Protein AF-A0A524CPL7-F1 (afdb_monomer)

Structure (mmCIF, N/CA/C/O backbone):
data_AF-A0A524CPL7-F1
#
_entry.id   AF-A0A524CPL7-F1
#
loop_
_atom_site.group_PDB
_atom_site.id
_atom_site.type_symbol
_atom_site.label_atom_id
_atom_site.label_alt_id
_atom_site.label_comp_id
_atom_site.label_asym_id
_atom_site.label_entity_id
_atom_site.label_seq_id
_atom_site.pdbx_PDB_ins_code
_atom_site.Cartn_x
_atom_site.Cartn_y
_atom_site.Cartn_z
_atom_site.occupancy
_atom_site.B_iso_or_equiv
_atom_site.auth_seq_id
_atom_site.auth_comp_id
_atom_site.auth_asym_id
_atom_site.auth_atom_id
_atom_site.pdbx_PDB_model_num
ATOM 1 N N . MET A 1 1 ? 12.519 8.906 -11.563 1.00 63.50 1 MET A N 1
ATOM 2 C CA . MET A 1 1 ? 12.101 8.964 -10.150 1.00 63.50 1 MET A CA 1
ATOM 3 C C . MET A 1 1 ? 10.894 8.054 -10.003 1.00 63.50 1 MET A C 1
ATOM 5 O O . MET A 1 1 ? 10.138 7.970 -10.968 1.00 63.50 1 MET A O 1
ATOM 9 N N . PRO A 1 2 ? 10.759 7.284 -8.912 1.00 79.50 2 PRO A N 1
ATOM 10 C CA . PRO A 1 2 ? 9.530 6.537 -8.673 1.00 79.50 2 PRO A CA 1
ATOM 11 C C . PRO A 1 2 ? 8.375 7.530 -8.494 1.00 79.50 2 PRO A C 1
ATOM 13 O O . PRO A 1 2 ? 8.510 8.507 -7.764 1.00 79.50 2 PRO A O 1
ATOM 16 N N . SER A 1 3 ? 7.261 7.301 -9.185 1.00 88.44 3 SER A N 1
ATOM 17 C CA . SER A 1 3 ? 6.041 8.096 -9.048 1.00 88.44 3 SER A CA 1
ATOM 18 C C . SER A 1 3 ? 4.990 7.302 -8.284 1.00 88.44 3 SER A C 1
ATOM 20 O O . SER A 1 3 ? 4.902 6.076 -8.400 1.00 88.44 3 SER A O 1
ATOM 22 N N . CYS A 1 4 ? 4.191 7.996 -7.481 1.00 91.19 4 CYS A N 1
ATOM 23 C CA . CYS A 1 4 ? 3.080 7.375 -6.786 1.00 91.19 4 CYS A CA 1
ATOM 24 C C . CYS A 1 4 ? 1.984 7.012 -7.783 1.00 91.19 4 CYS A C 1
ATOM 26 O O . CYS A 1 4 ? 1.463 7.869 -8.490 1.00 91.19 4 CYS A O 1
ATOM 28 N N . LEU A 1 5 ? 1.571 5.749 -7.800 1.00 90.81 5 LEU A N 1
ATOM 29 C CA . LEU A 1 5 ? 0.544 5.283 -8.737 1.00 90.81 5 LEU A CA 1
ATOM 30 C C . LEU A 1 5 ? -0.882 5.788 -8.425 1.00 90.81 5 LEU A C 1
ATOM 32 O O . LEU A 1 5 ? -1.786 5.553 -9.215 1.00 90.81 5 LEU A O 1
ATOM 36 N N . ILE A 1 6 ? -1.092 6.442 -7.275 1.00 90.25 6 ILE A N 1
ATOM 37 C CA . ILE A 1 6 ? -2.400 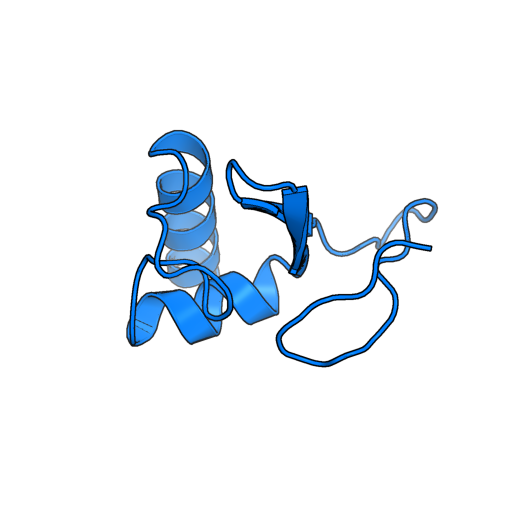6.969 -6.849 1.00 90.25 6 ILE A CA 1
ATOM 38 C C . ILE A 1 6 ? -2.537 8.447 -7.230 1.00 90.25 6 ILE A C 1
ATOM 40 O O . ILE A 1 6 ? -3.491 8.819 -7.905 1.00 90.25 6 ILE A O 1
ATOM 44 N N . CYS A 1 7 ? -1.592 9.294 -6.815 1.00 91.69 7 CYS A N 1
ATOM 45 C CA . CYS A 1 7 ? -1.643 10.736 -7.083 1.00 91.69 7 CYS A CA 1
ATOM 46 C C . CYS A 1 7 ? -0.825 11.161 -8.315 1.00 91.69 7 CYS A C 1
ATOM 48 O O . CYS A 1 7 ? -0.885 12.318 -8.720 1.00 91.69 7 CYS A O 1
ATOM 50 N N . HIS A 1 8 ? -0.049 10.240 -8.898 1.00 90.38 8 HIS A N 1
ATOM 51 C CA . HIS A 1 8 ? 0.861 10.461 -10.028 1.00 90.38 8 HIS A CA 1
ATOM 52 C C . HIS A 1 8 ? 1.964 11.502 -9.784 1.00 90.38 8 HIS A C 1
ATOM 54 O O . HIS A 1 8 ? 2.643 11.898 -10.729 1.00 90.38 8 HIS A O 1
ATOM 60 N N . MET A 1 9 ? 2.174 11.919 -8.533 1.00 89.06 9 MET A N 1
ATOM 61 C CA . MET A 1 9 ? 3.274 12.803 -8.157 1.00 89.06 9 MET A CA 1
ATOM 62 C C . MET A 1 9 ? 4.547 12.010 -7.869 1.00 89.06 9 MET A C 1
ATOM 64 O O . MET A 1 9 ? 4.504 10.819 -7.544 1.00 89.06 9 MET A O 1
ATOM 68 N N . ASP A 1 10 ? 5.688 12.679 -7.988 1.00 88.25 10 ASP A N 1
ATOM 69 C CA . ASP A 1 10 ? 6.982 12.100 -7.662 1.00 88.25 10 ASP A CA 1
ATOM 70 C C . ASP A 1 10 ? 7.070 11.723 -6.179 1.00 88.25 10 ASP A C 1
ATOM 72 O O . ASP A 1 10 ? 6.568 12.408 -5.284 1.00 88.25 10 ASP A O 1
ATOM 76 N N . ILE A 1 11 ? 7.722 10.596 -5.922 1.00 86.88 11 ILE A N 1
ATOM 77 C CA . ILE A 1 11 ? 8.120 10.198 -4.581 1.00 86.88 11 ILE A CA 1
ATOM 78 C C . ILE A 1 11 ? 9.507 10.788 -4.366 1.00 86.88 11 ILE A C 1
ATOM 80 O O . ILE A 1 11 ? 10.505 1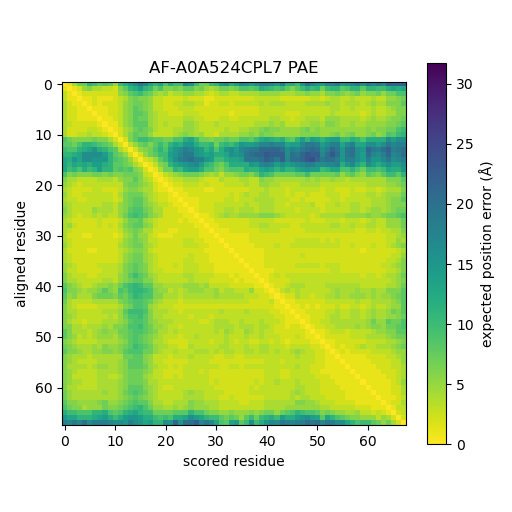0.287 -4.891 1.00 86.88 11 ILE A O 1
ATOM 84 N N . GLU A 1 12 ? 9.551 11.904 -3.647 1.00 78.56 12 GLU A N 1
ATOM 85 C CA . GLU A 1 12 ? 10.805 12.525 -3.237 1.00 78.56 12 GLU A CA 1
ATOM 86 C C . GLU A 1 12 ? 11.535 11.592 -2.262 1.00 78.56 12 GLU A C 1
ATOM 88 O O . GLU A 1 12 ? 10.921 11.017 -1.375 1.00 78.56 12 GLU A O 1
ATOM 93 N N . ASP A 1 13 ? 12.845 11.411 -2.441 1.00 64.81 13 ASP A N 1
ATOM 94 C CA . ASP A 1 13 ? 13.662 10.478 -1.640 1.00 64.81 13 ASP A CA 1
ATOM 95 C C . ASP A 1 13 ? 14.693 11.220 -0.763 1.00 64.81 13 ASP A C 1
ATOM 97 O O . ASP A 1 13 ? 15.493 10.617 -0.056 1.00 64.81 13 ASP A O 1
ATOM 101 N N . SER A 1 14 ? 14.733 12.559 -0.797 1.00 53.75 14 SER A N 1
ATOM 102 C CA . SER A 1 14 ? 15.810 13.327 -0.151 1.00 53.75 14 SER A CA 1
ATOM 103 C C . SER A 1 14 ? 15.354 14.677 0.409 1.00 53.75 14 SER A C 1
ATOM 105 O O . SER A 1 14 ? 15.431 15.707 -0.254 1.00 53.75 14 SER A O 1
ATOM 107 N N . GLY A 1 15 ? 14.943 14.671 1.680 1.00 54.69 15 GLY A N 1
ATOM 108 C CA . GLY A 1 15 ? 14.580 15.850 2.470 1.00 54.69 15 GLY A CA 1
ATOM 109 C C . GLY A 1 15 ? 14.185 15.467 3.904 1.00 54.69 15 GLY A C 1
ATOM 110 O O . GLY A 1 15 ? 13.788 14.333 4.159 1.00 54.69 15 GLY A O 1
ATOM 111 N N . LYS A 1 16 ? 14.316 16.394 4.864 1.00 55.41 16 LYS A N 1
ATOM 112 C CA . LYS A 1 16 ? 13.974 16.161 6.288 1.00 55.41 16 LYS A CA 1
ATOM 113 C C . LYS A 1 16 ? 12.461 16.047 6.556 1.00 55.41 16 LYS A C 1
ATOM 115 O O . LYS A 1 16 ? 12.089 15.604 7.636 1.00 55.41 16 LYS A O 1
ATOM 120 N N . ASP A 1 17 ? 11.640 16.354 5.553 1.00 60.53 17 ASP A N 1
ATOM 121 C CA . ASP A 1 17 ? 10.171 16.324 5.567 1.00 60.53 17 ASP A CA 1
ATOM 122 C C . ASP A 1 17 ? 9.618 15.439 4.431 1.00 60.53 17 ASP A C 1
ATOM 124 O O . ASP A 1 17 ? 8.552 15.696 3.880 1.00 60.53 17 ASP A O 1
ATOM 128 N N . VAL A 1 18 ? 10.371 14.410 4.028 1.00 67.94 18 VAL A N 1
ATOM 129 C CA . VAL A 1 18 ? 9.933 13.488 2.974 1.00 67.94 18 VAL A CA 1
ATOM 130 C C . VAL A 1 18 ? 8.848 12.558 3.503 1.00 67.94 18 VAL A C 1
ATOM 132 O O . VAL A 1 18 ? 9.050 11.804 4.461 1.00 67.94 18 VAL A O 1
ATOM 135 N N . GLU A 1 19 ? 7.698 12.595 2.837 1.00 79.00 19 GLU A N 1
ATOM 136 C CA . GLU A 1 19 ? 6.631 11.630 3.039 1.00 79.00 19 GLU A CA 1
ATOM 137 C C . GLU A 1 19 ? 7.135 10.225 2.693 1.00 79.00 19 GLU A C 1
ATOM 139 O O . GLU A 1 19 ? 7.678 9.979 1.614 1.00 79.00 19 GLU A O 1
ATOM 144 N N . LYS A 1 20 ? 6.968 9.285 3.628 1.00 87.69 20 LYS A N 1
ATOM 145 C CA . LYS A 1 20 ? 7.375 7.897 3.406 1.00 87.69 20 LYS A CA 1
ATOM 146 C C . LYS A 1 20 ? 6.620 7.318 2.218 1.00 87.69 20 LYS A C 1
ATOM 148 O O . LYS A 1 20 ? 5.457 7.634 1.984 1.00 87.69 20 LYS A O 1
ATOM 153 N N . SER A 1 21 ? 7.270 6.407 1.510 1.00 89.50 21 SER A N 1
ATOM 154 C CA . SER A 1 21 ? 6.646 5.625 0.454 1.00 89.50 21 SER A CA 1
ATOM 155 C C . SER A 1 21 ? 6.775 4.135 0.725 1.00 89.50 21 SER A C 1
ATOM 157 O O . SER A 1 21 ? 7.678 3.674 1.429 1.00 89.50 21 SER A O 1
ATOM 159 N N . TYR A 1 22 ? 5.841 3.381 0.162 1.00 90.50 22 TYR A N 1
ATOM 160 C CA . TYR A 1 22 ? 5.805 1.932 0.226 1.00 90.50 22 TYR A CA 1
ATOM 161 C C . TYR A 1 22 ? 5.678 1.360 -1.171 1.00 90.50 22 TYR A C 1
ATOM 163 O O . TYR A 1 22 ? 5.013 1.924 -2.040 1.00 90.50 22 TYR A O 1
ATOM 171 N N . ASN A 1 23 ? 6.287 0.195 -1.359 1.00 91.00 23 ASN A N 1
ATOM 172 C CA . ASN A 1 23 ? 6.226 -0.528 -2.613 1.00 91.00 23 ASN A CA 1
ATOM 173 C C . ASN A 1 23 ? 5.428 -1.809 -2.405 1.00 91.00 23 ASN A C 1
ATOM 175 O O . ASN A 1 23 ? 5.595 -2.497 -1.398 1.00 91.00 23 ASN A O 1
ATOM 179 N N . CYS A 1 24 ? 4.573 -2.145 -3.365 1.00 90.44 24 CYS A N 1
ATOM 180 C CA . CYS A 1 24 ? 3.991 -3.482 -3.402 1.00 90.44 24 CYS A CA 1
ATOM 181 C C . CYS A 1 24 ? 5.059 -4.522 -3.816 1.00 90.44 24 CYS A C 1
ATOM 183 O O . CYS A 1 24 ? 6.106 -4.144 -4.353 1.00 90.44 24 CYS A O 1
ATOM 185 N N . PRO A 1 25 ? 4.786 -5.834 -3.682 1.00 88.69 25 PRO A N 1
ATOM 186 C CA . PRO A 1 25 ? 5.725 -6.897 -4.068 1.00 88.69 25 PRO A CA 1
ATOM 187 C C . PRO A 1 25 ? 6.164 -6.869 -5.543 1.00 88.69 25 PRO A C 1
ATOM 189 O O . PRO A 1 25 ? 7.204 -7.418 -5.888 1.00 88.69 25 PRO A O 1
ATOM 192 N N . ASN A 1 26 ? 5.382 -6.225 -6.418 1.00 89.50 26 ASN A N 1
ATOM 193 C CA . ASN A 1 26 ? 5.708 -6.037 -7.837 1.00 89.50 26 ASN A CA 1
ATOM 194 C C . ASN A 1 26 ? 6.487 -4.738 -8.124 1.00 89.50 26 ASN A C 1
ATOM 196 O O . ASN A 1 26 ? 6.745 -4.428 -9.282 1.00 89.50 26 ASN A O 1
ATOM 200 N N . GLY A 1 27 ? 6.843 -3.963 -7.097 1.00 88.50 27 GLY A N 1
ATOM 201 C CA . GLY A 1 27 ? 7.642 -2.746 -7.246 1.00 88.50 27 GLY A CA 1
ATOM 202 C C . GLY A 1 27 ? 6.854 -1.479 -7.589 1.00 88.50 27 GLY A C 1
ATOM 203 O O . GLY A 1 27 ? 7.465 -0.484 -7.960 1.00 88.50 27 GLY A O 1
ATOM 204 N N . HIS A 1 28 ? 5.523 -1.474 -7.462 1.00 91.06 28 HIS A N 1
ATOM 205 C CA . HIS A 1 28 ? 4.746 -0.238 -7.620 1.00 91.06 28 HIS A CA 1
ATOM 206 C C . HIS A 1 28 ? 4.789 0.599 -6.348 1.00 91.06 28 HIS A C 1
ATOM 208 O O . HIS A 1 28 ? 4.390 0.109 -5.288 1.00 91.06 28 HIS A O 1
ATOM 214 N N . SER A 1 29 ? 5.245 1.841 -6.478 1.00 91.44 29 SER A N 1
ATOM 215 C CA . SER A 1 29 ? 5.443 2.761 -5.365 1.00 91.44 29 SER A CA 1
ATOM 216 C C . SER A 1 29 ? 4.221 3.639 -5.108 1.00 91.44 29 SER A C 1
ATOM 218 O O . SER A 1 29 ? 3.534 4.087 -6.030 1.00 91.44 29 SER A O 1
ATOM 220 N N . VAL A 1 30 ? 3.960 3.898 -3.832 1.00 91.62 30 VAL A N 1
ATOM 221 C CA . VAL A 1 30 ? 2.885 4.765 -3.349 1.00 91.62 30 VAL A CA 1
ATOM 222 C C . VAL A 1 30 ? 3.326 5.535 -2.118 1.00 91.62 30 VAL A C 1
ATOM 224 O O . VAL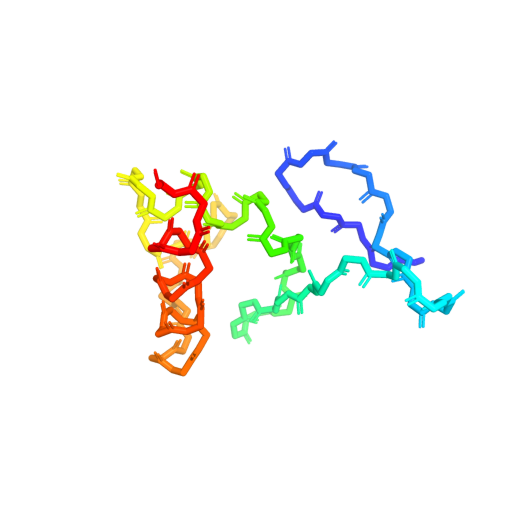 A 1 30 ? 4.049 5.014 -1.276 1.00 91.62 30 VAL A O 1
ATOM 227 N N . HIS A 1 31 ? 2.856 6.769 -2.003 1.00 92.44 31 HIS A N 1
ATOM 228 C CA . HIS A 1 31 ? 2.956 7.583 -0.797 1.00 92.44 31 HIS A CA 1
ATOM 229 C C . HIS A 1 31 ? 2.245 6.939 0.405 1.00 92.44 31 HIS A C 1
ATOM 231 O O . HIS A 1 31 ? 1.215 6.287 0.232 1.00 92.44 31 HIS A O 1
ATOM 237 N N . GLU A 1 32 ? 2.757 7.148 1.622 1.00 91.25 32 GLU A N 1
ATOM 238 C CA . GLU A 1 32 ? 2.161 6.674 2.884 1.00 91.25 32 GLU A CA 1
ATOM 239 C C . GLU A 1 32 ? 0.732 7.192 3.053 1.00 91.25 32 GLU A C 1
ATOM 241 O O . GLU A 1 32 ? -0.172 6.412 3.343 1.00 91.25 32 GLU A O 1
ATOM 246 N N . SER A 1 33 ? 0.511 8.479 2.785 1.00 91.50 33 SER A N 1
ATOM 247 C CA . SER A 1 33 ? -0.810 9.106 2.854 1.00 91.50 33 SER A CA 1
ATOM 248 C C . SER A 1 33 ? -1.773 8.544 1.806 1.00 91.50 33 SER A C 1
ATOM 250 O O . SER A 1 33 ? -2.906 8.190 2.131 1.00 91.50 33 SER A O 1
ATOM 252 N N . CYS A 1 34 ? -1.315 8.395 0.561 1.00 92.31 34 CYS A N 1
ATOM 253 C CA . CYS A 1 34 ? -2.130 7.842 -0.518 1.00 92.31 34 CYS A CA 1
ATOM 254 C C . CYS A 1 34 ? -2.495 6.379 -0.250 1.00 92.31 34 CYS A C 1
ATOM 256 O O . CYS A 1 34 ? -3.632 5.970 -0.478 1.00 92.31 34 CYS A O 1
ATOM 258 N N . LEU A 1 35 ? -1.542 5.583 0.244 1.00 91.81 35 LEU A N 1
ATOM 259 C CA . LEU A 1 35 ? -1.797 4.193 0.601 1.00 91.81 35 LEU A CA 1
ATOM 260 C C . LEU A 1 35 ? -2.729 4.088 1.811 1.00 91.81 35 LEU A C 1
ATOM 262 O O . LEU A 1 35 ? -3.554 3.180 1.844 1.00 91.81 35 LEU A O 1
ATOM 266 N N . ALA A 1 36 ? -2.639 5.003 2.774 1.00 91.62 36 ALA A N 1
ATOM 267 C CA . ALA A 1 36 ? -3.545 5.068 3.915 1.00 91.62 36 ALA A CA 1
ATOM 268 C C . ALA A 1 36 ? -4.995 5.310 3.496 1.00 91.62 36 ALA A C 1
ATOM 270 O O . ALA A 1 36 ? -5.861 4.506 3.836 1.00 91.62 36 ALA A O 1
ATOM 271 N N . GLU A 1 37 ? -5.238 6.338 2.685 1.00 91.81 37 GLU A N 1
ATOM 272 C CA . GLU A 1 37 ? -6.563 6.623 2.117 1.00 91.81 37 GLU A CA 1
ATOM 273 C C . GLU A 1 37 ? -7.083 5.429 1.307 1.00 91.81 37 GLU A C 1
ATOM 275 O O . GLU A 1 37 ? -8.220 4.990 1.471 1.00 91.81 37 GLU A O 1
ATOM 280 N N . TRP A 1 38 ? -6.229 4.837 0.467 1.00 91.81 38 TRP A N 1
ATOM 281 C CA . TRP A 1 38 ? -6.608 3.678 -0.336 1.00 91.81 38 TRP A CA 1
ATOM 282 C C . TRP A 1 38 ? -6.939 2.449 0.515 1.00 91.81 38 TRP A C 1
ATOM 284 O O . TRP A 1 38 ? -7.894 1.733 0.215 1.00 91.81 38 TRP A O 1
ATOM 294 N N . SER A 1 39 ? -6.203 2.228 1.606 1.00 90.38 39 SER A N 1
ATOM 295 C CA . SER A 1 39 ? -6.391 1.082 2.505 1.00 90.38 39 SER A CA 1
ATOM 296 C C . SER A 1 39 ? -7.747 1.095 3.215 1.00 90.38 39 SER A C 1
ATOM 298 O O . SER A 1 39 ? -8.214 0.032 3.622 1.00 90.38 39 SER A O 1
ATOM 300 N N . LEU A 1 40 ? -8.411 2.254 3.316 1.00 89.31 40 LEU A N 1
ATOM 301 C CA . LEU A 1 40 ? -9.797 2.357 3.793 1.00 89.31 40 LEU A CA 1
ATOM 302 C C . LEU A 1 40 ? -10.792 1.677 2.839 1.00 89.31 40 LEU A C 1
ATOM 304 O O . LEU A 1 40 ? -11.845 1.209 3.271 1.00 89.31 40 LEU A O 1
ATOM 308 N N . HIS A 1 41 ? -10.456 1.604 1.550 1.00 89.56 41 HIS A N 1
ATOM 309 C CA . HIS A 1 41 ? -11.271 0.964 0.520 1.00 89.56 41 HIS A CA 1
ATOM 310 C C . HIS A 1 41 ? -10.785 -0.447 0.182 1.00 89.56 41 HIS A C 1
ATOM 312 O O . HIS A 1 41 ? -11.595 -1.362 0.035 1.00 89.56 41 HIS A O 1
ATOM 318 N N . SER A 1 42 ? -9.472 -0.633 0.028 1.00 88.88 42 SER A N 1
ATOM 319 C CA . SER A 1 42 ? -8.866 -1.913 -0.332 1.00 88.88 42 SER A CA 1
ATOM 320 C C . SER A 1 42 ? -7.411 -2.001 0.147 1.00 88.88 42 SER A C 1
ATOM 322 O O . SER A 1 42 ? -6.606 -1.132 -0.182 1.00 88.88 42 SER A O 1
ATOM 324 N N . PRO A 1 43 ? -7.006 -3.081 0.840 1.00 86.44 43 PRO A N 1
ATOM 325 C CA . PRO A 1 43 ? -5.627 -3.282 1.301 1.00 86.44 43 PRO A CA 1
ATOM 326 C C . PRO A 1 43 ? -4.674 -3.775 0.193 1.00 86.44 43 PRO A C 1
ATOM 328 O O . PRO A 1 43 ? -3.585 -4.278 0.475 1.00 86.44 43 PRO A O 1
ATOM 331 N N . LYS A 1 44 ? -5.080 -3.691 -1.077 1.00 91.31 44 LYS A N 1
ATOM 332 C CA . LYS A 1 44 ? -4.349 -4.238 -2.227 1.00 91.31 44 LYS A CA 1
ATOM 333 C C . LYS A 1 44 ? -3.808 -3.149 -3.134 1.00 91.31 44 LYS A C 1
ATOM 335 O O . LYS A 1 44 ? -4.340 -2.046 -3.190 1.00 91.31 44 LYS A O 1
ATOM 340 N N . CYS A 1 45 ? -2.773 -3.473 -3.900 1.00 91.12 45 CYS A N 1
ATOM 341 C CA . CYS A 1 45 ? -2.217 -2.572 -4.899 1.00 91.12 45 CYS A CA 1
ATOM 342 C C . CYS A 1 45 ? -3.267 -2.231 -5.979 1.00 91.12 45 CYS A C 1
ATOM 344 O O . CYS A 1 45 ? -3.754 -3.155 -6.634 1.00 91.12 45 CYS A O 1
ATOM 346 N N . PRO A 1 46 ? -3.554 -0.938 -6.238 1.00 88.75 46 PRO A N 1
ATOM 347 C CA . PRO A 1 46 ? -4.534 -0.521 -7.249 1.00 88.75 46 PRO A CA 1
ATOM 348 C C . PRO A 1 46 ? -4.200 -0.985 -8.672 1.00 88.75 46 PRO A C 1
ATOM 350 O O . PRO A 1 46 ? -5.082 -1.066 -9.519 1.00 88.75 46 PRO A O 1
ATOM 353 N N . LEU A 1 47 ? -2.920 -1.267 -8.946 1.00 89.62 47 LEU A N 1
ATOM 354 C CA . LEU A 1 47 ? -2.447 -1.592 -10.289 1.00 89.62 47 LEU A CA 1
ATOM 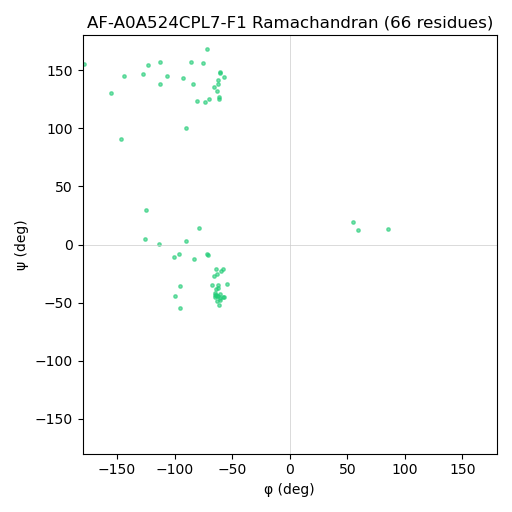355 C C . LEU A 1 47 ? -2.381 -3.099 -10.570 1.00 89.62 47 LEU A C 1
ATOM 357 O O . LEU A 1 47 ? -2.626 -3.524 -11.693 1.00 89.62 47 LEU A O 1
ATOM 361 N N . CYS A 1 48 ? -2.019 -3.912 -9.573 1.00 92.56 48 CYS A N 1
ATOM 362 C CA . CYS A 1 48 ? -1.783 -5.350 -9.764 1.00 92.56 48 CYS A CA 1
ATOM 363 C C . CYS A 1 48 ? -2.591 -6.262 -8.835 1.00 92.56 48 CYS A C 1
ATOM 365 O O . CYS A 1 48 ? -2.360 -7.471 -8.845 1.00 92.56 48 CYS A O 1
ATOM 367 N N . ASP A 1 49 ? -3.495 -5.702 -8.023 1.00 90.44 49 ASP A N 1
ATOM 368 C CA . ASP A 1 49 ? -4.373 -6.415 -7.077 1.00 90.44 49 ASP A CA 1
ATOM 369 C C . ASP A 1 49 ? -3.623 -7.314 -6.073 1.00 90.44 49 ASP A C 1
ATOM 371 O O . ASP A 1 49 ? -4.181 -8.228 -5.470 1.00 90.44 49 ASP A O 1
ATOM 375 N N . LYS A 1 50 ? -2.321 -7.076 -5.880 1.00 91.25 50 LYS A N 1
ATOM 376 C CA . LYS A 1 50 ? -1.524 -7.802 -4.891 1.00 91.25 50 LYS A CA 1
ATOM 377 C C . LYS A 1 50 ? -1.663 -7.183 -3.516 1.00 91.25 50 LYS A 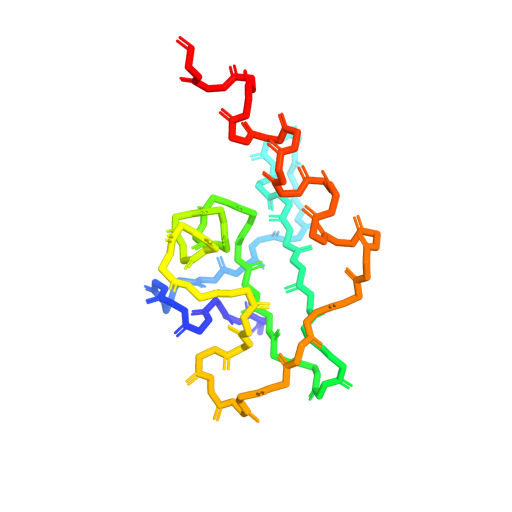C 1
ATOM 379 O O . LYS A 1 50 ? -1.589 -5.964 -3.374 1.00 91.25 50 LYS A O 1
ATOM 384 N N . ASP A 1 51 ? -1.787 -8.043 -2.518 1.00 90.25 51 ASP A N 1
ATOM 385 C CA . ASP A 1 51 ? -1.721 -7.660 -1.117 1.00 90.25 51 ASP A CA 1
ATOM 386 C C . ASP A 1 51 ? -0.341 -7.077 -0.788 1.00 90.25 51 ASP A C 1
ATOM 388 O O . ASP A 1 51 ? 0.695 -7.574 -1.247 1.00 90.25 51 ASP A O 1
ATOM 392 N N . TYR A 1 52 ? -0.336 -5.997 -0.011 1.00 90.31 52 TYR A N 1
ATOM 393 C CA . TYR A 1 52 ? 0.889 -5.472 0.579 1.00 90.31 52 TYR A CA 1
ATOM 394 C C . TYR A 1 52 ? 1.330 -6.348 1.754 1.00 90.31 52 TYR A C 1
ATOM 396 O O . TYR A 1 52 ? 0.517 -7.013 2.398 1.00 90.31 52 TYR A O 1
ATOM 404 N N . ASP A 1 53 ? 2.623 -6.304 2.073 1.00 90.81 53 ASP A N 1
ATOM 405 C CA . ASP A 1 53 ? 3.159 -7.002 3.236 1.00 90.81 53 ASP A CA 1
ATOM 406 C C . ASP A 1 53 ? 2.469 -6.562 4.531 1.00 90.81 53 ASP A C 1
ATOM 408 O O . ASP A 1 53 ? 2.183 -5.378 4.747 1.00 90.81 53 ASP A O 1
ATOM 412 N N . SER A 1 54 ? 2.279 -7.514 5.446 1.00 89.62 54 SER A N 1
ATOM 413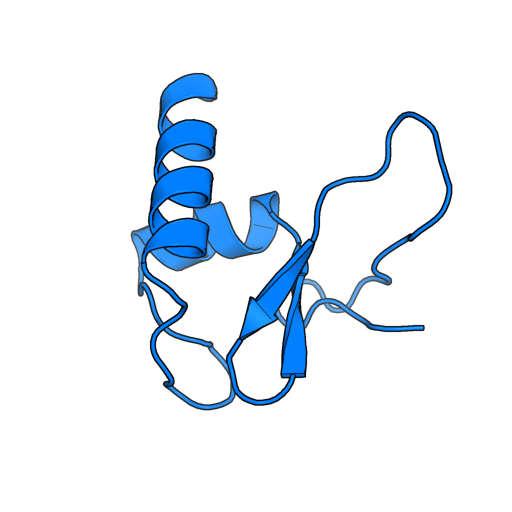 C CA . SER A 1 54 ? 1.614 -7.289 6.735 1.00 89.62 54 SER A CA 1
ATOM 414 C C . SER A 1 54 ? 2.262 -6.155 7.535 1.00 89.62 54 SER A C 1
ATOM 416 O O . SER A 1 54 ? 1.579 -5.409 8.229 1.00 89.62 54 SER A O 1
ATOM 418 N N . TYR A 1 55 ? 3.583 -6.002 7.416 1.00 90.56 55 TYR A N 1
ATOM 419 C CA . TYR A 1 55 ? 4.342 -4.920 8.043 1.00 90.56 55 TYR A CA 1
ATOM 420 C C . TYR A 1 55 ? 3.975 -3.537 7.489 1.00 90.56 55 TYR A C 1
ATOM 422 O O . TYR A 1 55 ? 3.790 -2.591 8.255 1.00 90.56 55 TYR A O 1
ATOM 430 N N . THR A 1 56 ? 3.839 -3.426 6.167 1.00 90.38 56 THR A N 1
ATOM 431 C CA . THR A 1 56 ? 3.419 -2.194 5.491 1.00 90.38 56 THR A CA 1
ATOM 432 C C . THR A 1 56 ? 2.002 -1.828 5.911 1.00 90.38 56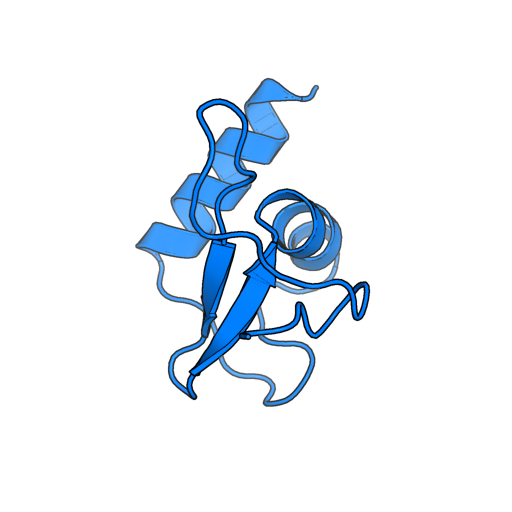 THR A C 1
ATOM 434 O O . THR A 1 56 ? 1.767 -0.712 6.363 1.00 90.38 56 THR A O 1
ATOM 437 N N . MET A 1 57 ? 1.074 -2.786 5.864 1.00 90.31 57 MET A N 1
ATOM 438 C CA . MET A 1 57 ? -0.315 -2.562 6.280 1.00 90.31 57 MET A CA 1
ATOM 439 C C . MET A 1 57 ? -0.434 -2.185 7.759 1.00 90.31 57 MET A C 1
ATOM 441 O O . MET A 1 57 ? -1.218 -1.303 8.100 1.00 90.31 57 MET A O 1
ATOM 445 N N . ALA A 1 58 ? 0.381 -2.777 8.637 1.00 92.06 58 ALA A N 1
ATOM 446 C CA . ALA A 1 58 ? 0.425 -2.394 10.046 1.00 92.06 58 ALA A CA 1
ATOM 447 C C . ALA A 1 58 ? 0.864 -0.932 10.233 1.00 92.06 58 ALA A C 1
ATOM 449 O O . ALA A 1 58 ? 0.225 -0.201 10.985 1.00 92.06 58 ALA A O 1
ATOM 450 N N . LYS A 1 59 ? 1.902 -0.480 9.515 1.00 91.75 59 LYS A N 1
ATOM 451 C CA . LYS A 1 59 ? 2.333 0.927 9.559 1.00 91.75 59 LYS A CA 1
ATOM 452 C C . LYS A 1 59 ? 1.267 1.882 9.047 1.00 91.75 59 LYS A C 1
ATOM 454 O O . LYS A 1 59 ? 1.024 2.901 9.681 1.00 91.75 59 LYS A O 1
ATOM 459 N N . ILE A 1 60 ? 0.638 1.538 7.928 1.00 91.88 60 ILE A N 1
ATOM 460 C CA . ILE A 1 60 ? -0.435 2.336 7.336 1.00 91.88 60 ILE A CA 1
ATOM 461 C C . ILE A 1 60 ? -1.616 2.464 8.297 1.00 91.88 60 ILE A C 1
ATOM 463 O O . ILE A 1 60 ? -2.144 3.557 8.484 1.00 91.88 60 ILE A O 1
ATOM 467 N N . LYS A 1 61 ? -1.984 1.372 8.969 1.00 90.62 61 LYS A N 1
ATOM 468 C CA . LYS A 1 61 ? -3.018 1.400 10.001 1.00 90.62 61 LYS A CA 1
ATOM 469 C C . LYS A 1 61 ? -2.639 2.334 11.154 1.00 90.62 61 LYS A C 1
ATOM 471 O O . LYS A 1 61 ? -3.431 3.192 11.514 1.00 90.62 61 LYS A O 1
ATOM 476 N N . THR A 1 62 ? -1.416 2.226 11.669 1.00 91.38 62 THR A N 1
ATOM 477 C CA . THR A 1 62 ? -0.928 3.120 12.729 1.00 91.38 62 THR A CA 1
ATOM 478 C C . THR A 1 62 ? -0.882 4.586 12.288 1.00 91.38 62 THR A C 1
ATOM 480 O O . THR A 1 62 ? -1.148 5.466 13.099 1.00 91.38 62 THR A O 1
ATOM 483 N N . TYR A 1 63 ? -0.563 4.866 11.021 1.00 90.12 63 TYR A N 1
ATOM 484 C CA . TYR A 1 63 ? -0.621 6.220 10.465 1.00 90.12 63 TYR A CA 1
ATOM 485 C C . TYR A 1 63 ? -2.055 6.772 10.457 1.00 90.12 63 TYR A C 1
ATOM 487 O O . TYR A 1 63 ? -2.261 7.915 10.856 1.00 90.12 63 TYR A O 1
ATOM 495 N N . LEU A 1 64 ? -3.042 5.961 10.058 1.00 88.00 64 LEU A N 1
ATOM 496 C CA . LEU A 1 64 ? -4.460 6.340 10.107 1.00 88.00 64 LEU A CA 1
ATOM 497 C C . LEU A 1 64 ? -4.913 6.636 11.544 1.00 88.00 64 LEU A C 1
ATOM 499 O O . LEU A 1 64 ? -5.496 7.685 11.785 1.00 88.00 64 LEU A O 1
ATOM 503 N N . GLU A 1 65 ? -4.562 5.769 12.499 1.00 88.38 65 GLU A N 1
ATOM 504 C CA . GLU A 1 65 ? -4.912 5.923 13.922 1.00 88.38 65 GLU A CA 1
ATOM 505 C C . GLU A 1 65 ? -4.290 7.173 14.574 1.00 88.38 65 GLU A C 1
ATOM 507 O O . GLU A 1 65 ? -4.818 7.676 15.558 1.00 88.38 65 GLU A O 1
ATOM 512 N N . GLN A 1 66 ? -3.163 7.681 14.060 1.00 83.25 66 GLN A N 1
ATOM 513 C CA . GLN A 1 66 ? -2.538 8.923 14.546 1.00 83.25 66 GLN A CA 1
ATOM 514 C C . GLN A 1 66 ? -3.152 10.194 13.944 1.00 83.25 66 GLN A C 1
ATOM 516 O O . GLN A 1 66 ? -2.825 11.295 14.391 1.00 83.25 66 GLN A O 1
ATOM 521 N N . LYS A 1 67 ? -3.972 10.056 12.897 1.00 72.69 67 LYS A N 1
ATOM 522 C CA . LYS A 1 67 ? -4.555 11.168 12.139 1.00 72.69 67 LYS A CA 1
ATOM 523 C C . LYS A 1 67 ? -6.014 11.461 12.536 1.00 72.69 67 LYS A C 1
ATOM 525 O O . LYS A 1 67 ? -6.533 12.494 12.116 1.00 72.69 67 LYS A O 1
ATOM 530 N N . GLU A 1 68 ? -6.643 10.577 13.319 1.00 56.50 68 GLU A N 1
ATOM 531 C CA . GLU A 1 68 ? -7.955 10.752 13.979 1.00 56.50 68 GLU A CA 1
ATOM 532 C C . GLU A 1 68 ? -7.831 11.451 15.343 1.00 56.50 68 GLU A C 1
ATOM 534 O O . GLU A 1 68 ? -8.718 12.282 15.650 1.00 56.50 68 GLU A O 1
#

Mean predicted aligned error: 4.95 Å

Solvent-accessible surface area (backbone atoms only — not comparable to full-atom values): 4232 Å² total; per-residue (Å²): 127,60,44,16,79,81,82,69,43,75,56,64,89,83,61,101,82,52,70,56,68,48,63,37,92,88,67,56,38,29,39,46,67,58,48,34,62,42,44,78,79,43,71,41,41,95,87,74,70,43,65,48,56,71,69,58,53,50,52,35,50,54,53,52,69,72,73,111

Sequence (68 aa):
MPSCLICHMDIEDSGKDVEKSYNCPNGHSVHESCLAEWSLHSPKCPLCDKDYDSYTMAKIKTYLEQKE

Secondary structure (DSSP, 8-state):
--B-TTT--B---SSTTPPPEEE-TT--EEEHHHHHHHHTT-SB-TTT-PBPPHHHHHHHHHHHHTT-

Radius of gyration: 11.35 Å; Cα contacts (8 Å, |Δi|>4): 89; chains: 1; bounding box: 27×24×25 Å

pLDDT: mean 85.85, std 10.3, range [53.75, 92.56]

Nearest PDB structures (foldseek):
  8rx0-assembly1_R  TM=8.137E-01  e=5.757E-03  Homo sapiens
  8i3x-assembly1_A  TM=7.536E-01  e=8.702E-03  Oryza sativa
  8q7e-assembly1_D  TM=7.358E-01  e=1.315E-02  Homo sapiens
  5lg7-assembly1_A  TM=6.305E-01  e=4.371E-03  Homo sapiens
  8rhz-assembly1_D  TM=7.249E-01  e=1.856E-02  Homo sapiens

Foldseek 3Di:
DQAAPQPRHDQDDDDPPGFDWDAAPVGRIHGLVRCLVVVVVPQADPPPRHHGDPVSVVVSVVVVVVVD

=== Feature glossary ===
Legend for the data blocks above and below:

— What the protein is —

Sequence gives the chain of amino acids in standard one-letter code (A=alanine, C=cysteine, …, Y=tyrosine), read N→C. It is the only feature that is directly encoded by the gene; all structural features are derived from the folded form of this sequence.

The annotation block draws on four external resources. InterPro: which protein families and domains the sequence belongs to. GO: standardized terms for what the protein does, what process it participates in, and where in the cell it acts. CATH: which structural fold it has in the CATH hierarchy. Organism: the species of origin.

— Where its atoms are —

Atomic coordinates in PDBx/mmCIF format — the same representation the Protein Data Bank distributes. Each line of the _atom_site loop places one backbone atom in Cartesian space (units: ångströms, origin: arbitrary).

Six rendered views show the 3D structure from the faces of a cube — i.e. along ±x, ±y, ±z. Rendering representation is drawn randomly per protein from cartoon (secondary-structure ribbons), sticks (backbone bonds), or molecular surface; coloring is either N→C rainbow (blue at the N-terminus through red at the C-terminus) or one color per chain.

— Local backbone conformation —

DSSP 8-state secondary structure assigns each residue one of H (α-helix), G (3₁₀-helix), I (π-helix), E (extended β-strand), B (isolated β-bridge), T (hydrogen-bonded turn), S (bend), or '-' (coil). The assignment is computed from backbone hydrogen-bond geometry via the Kabsch–Sander algorithm.

P-SEA three-state annotation labels each residue as helix, strand, or coil based purely on the geometry of the Cα trace. It serves as a fallback when the full backbone (and thus DSSP) is unavailable.

φ (phi) and ψ (psi) are the two rotatable backbone dihedrals per residue: φ is the C(i-1)–N–Cα–C torsion, ψ is the N–Cα–C–N(i+1) torsion, both in degrees on (−180°, 180°]. α-helical residues cluster near (−60°, −45°); β-strand residues near (−120°, +130°). A Ramachandran plot is simply a scatter of (φ, ψ) for every residue.

— Global shape and packing —

Radius of gyration (Rg) is the root-mean-square distance of Cα atoms from their centroid — a single number for overall size and compactness. A globular domain of N residues has Rg ≈ 2.2·N^0.38 Å; an extended or disordered chain has a much larger Rg. The Cα contact count is the number of residue pairs whose Cα atoms are within 8 Å and are more than four positions apart in sequence — a standard proxy for tertiary packing density. The bounding box is the smallest axis-aligned box enclosing all Cα atoms.

Accessible surface area quantifies burial. A residue with SASA near zero is packed into the hydrophobic core; one with SASA >100 Å² sits on the surface. Computed here via the Shrake–Rupley numer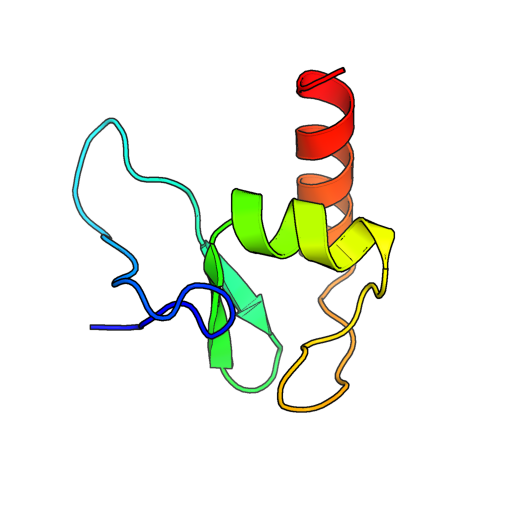ical algorithm with a 1.4 Å probe.

The contact map is a binary N×N matrix image: pixel (i, j) is dark where Cα_i and Cα_j are within 8 Å and |i−j|>4. Because the |i−j|>4 filter removes local helical contacts, off-diagonal stripes parallel to the main diagonal indicate parallel β-sheets; stripes perpendicular to it indicate antiparallel β-sheets. The Ramachandran plot scatters every residue's (φ, ψ) pair against the sterically allowed regions. The PAE heatmap rend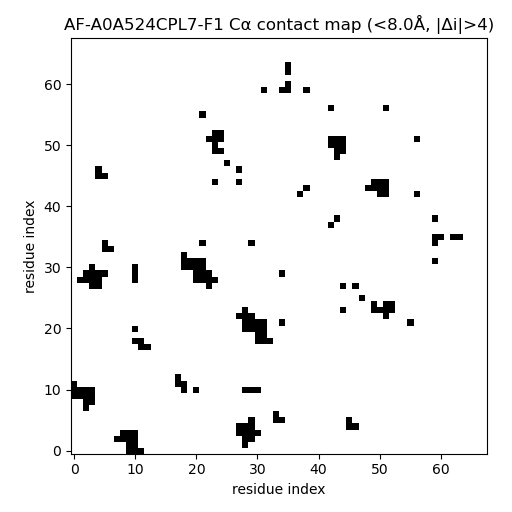ers the predicted-aligned-error matrix.

— Structural neighborhood —

A 3Di character summarizes, for each residue, the relative orientation of the Cα frame of its nearest spatial neighbor. Because it encodes fold topology rather than chemistry, 3Di alignments detect remote structural similarity that sequence alignment misses.

Structural nearest neighbors (via Foldseek easy-search vs the PDB). Reported per hit: target PDB id, E-value, and alignment TM-score. A TM-score above ~0.5 is the conventional threshold for 'same fold'.

— Confidence and disorder —

For AlphaFold models, the B-factor field carries pLDDT — the model's own estimate of local accuracy on a 0–100 scale. Regions with pLDDT<50 should be treated as essentially unmodeled; they often correspond to intrinsically disordered segments.

B-factor (Debye–Waller factor) reflects atomic displacement in the crystal lattice. It is an experimental observable (units Å²), not a prediction; low values mean the atom is pinned down, high values mean it moves or is heterogeneous across the crystal.

Predicted Aligned Error (PAE) is an AlphaFold confidence matrix: entry (i, j) is the expected error in the position of residue j, in ångströms, when the prediction is superimposed on the true structure at residue i. Low PAE within a block of residues means that block is internally rigid and well-predicted; high PAE between two blocks means their relative placement is uncertain even if each block individually is confident.